Protein AF-A0A7C2QZ30-F1 (afdb_monomer)

Radius of gyration: 12.05 Å; Cα contacts (8 Å, |Δi|>4): 64; chains: 1; bounding box: 32×29×26 Å

Secondary structure (DSSP, 8-state):
---TTS-HHHHHHHHHHHHHHHHHHHHTT--HHHHHHHTT--S--SSHHHHHHHHHHHHHS-------

Mean predicted aligned error: 5.29 Å

Sequence (68 aa):
MIPRHVNPVQWQQAQGYARQACARIFRDGGSPAEACRAFGLEGAAADWAVAVDRIALMLCAPGLRQAA

pLDDT: mean 88.35, std 15.55, range [34.41, 98.31]

Structure (mmCIF, N/CA/C/O backbone):
data_AF-A0A7C2QZ30-F1
#
_entry.id   AF-A0A7C2QZ30-F1
#
loop_
_atom_site.group_PDB
_atom_site.id
_atom_site.type_symbol
_atom_site.label_atom_id
_atom_site.label_alt_id
_atom_site.label_comp_id
_atom_site.label_asym_id
_atom_site.label_entity_id
_atom_site.label_seq_id
_atom_site.pdbx_PDB_ins_code
_atom_site.Cartn_x
_atom_site.Cartn_y
_atom_site.Cartn_z
_atom_site.occupancy
_atom_site.B_iso_or_equiv
_atom_site.auth_seq_id
_atom_site.auth_comp_id
_atom_site.auth_asym_id
_atom_site.auth_atom_id
_atom_site.pdbx_PDB_model_num
ATOM 1 N N . MET A 1 1 ? 10.216 9.118 -4.242 1.00 68.75 1 MET A N 1
ATOM 2 C CA . MET A 1 1 ? 11.532 8.593 -4.686 1.00 68.75 1 MET A CA 1
ATOM 3 C C . MET A 1 1 ? 11.282 7.386 -5.588 1.00 68.75 1 MET A C 1
ATOM 5 O O . MET A 1 1 ? 10.305 6.696 -5.337 1.00 68.75 1 MET A O 1
ATOM 9 N N . ILE A 1 2 ? 12.079 7.151 -6.637 1.00 76.75 2 ILE A N 1
ATOM 10 C CA . ILE A 1 2 ? 11.962 5.945 -7.486 1.00 76.75 2 ILE A CA 1
ATOM 11 C C . ILE A 1 2 ? 12.988 4.907 -6.992 1.00 76.75 2 ILE A C 1
ATOM 13 O O . ILE A 1 2 ? 14.159 5.271 -6.855 1.00 76.75 2 ILE A O 1
ATOM 17 N N . PRO A 1 3 ? 12.602 3.650 -6.702 1.00 81.69 3 PRO A N 1
ATOM 18 C CA . PRO A 1 3 ? 13.544 2.608 -6.299 1.00 81.69 3 PRO A CA 1
ATOM 19 C C . PRO A 1 3 ? 14.570 2.312 -7.402 1.00 81.69 3 PRO A C 1
ATOM 21 O O . PRO A 1 3 ? 14.218 2.197 -8.572 1.00 81.69 3 PRO A O 1
ATOM 24 N N . ARG A 1 4 ? 15.847 2.138 -7.032 1.00 81.94 4 ARG A N 1
ATOM 25 C CA . ARG A 1 4 ? 16.964 1.994 -7.996 1.00 81.94 4 ARG A CA 1
ATOM 26 C C . ARG A 1 4 ? 16.887 0.740 -8.880 1.00 81.94 4 ARG A C 1
ATOM 28 O O . ARG A 1 4 ? 17.539 0.703 -9.913 1.00 81.94 4 ARG A O 1
ATOM 35 N N . HIS A 1 5 ? 16.138 -0.279 -8.460 1.00 83.00 5 HIS A N 1
ATOM 36 C CA . HIS A 1 5 ? 16.015 -1.580 -9.131 1.00 83.00 5 HIS A CA 1
ATOM 37 C C . HIS A 1 5 ? 14.647 -1.787 -9.804 1.00 83.00 5 HIS A C 1
ATOM 39 O O . HIS A 1 5 ? 14.339 -2.893 -10.237 1.00 83.00 5 HIS A O 1
ATOM 45 N N . VAL A 1 6 ? 13.816 -0.743 -9.874 1.00 86.19 6 VAL A N 1
ATOM 46 C CA . VAL A 1 6 ? 12.482 -0.796 -10.481 1.00 86.19 6 VAL A CA 1
ATOM 47 C C . VAL A 1 6 ? 12.475 0.063 -11.739 1.00 86.19 6 VAL A C 1
ATOM 49 O O . VAL A 1 6 ? 13.019 1.168 -11.750 1.00 86.19 6 VAL A O 1
ATOM 52 N N . ASN A 1 7 ? 11.838 -0.429 -12.804 1.00 88.56 7 ASN A N 1
ATOM 53 C CA . ASN A 1 7 ? 11.646 0.359 -14.015 1.00 88.56 7 ASN A CA 1
ATOM 54 C C . ASN A 1 7 ? 10.854 1.646 -13.676 1.00 88.56 7 ASN A C 1
ATOM 56 O O . ASN A 1 7 ? 9.756 1.546 -13.122 1.00 88.56 7 ASN A O 1
ATOM 60 N N . PRO A 1 8 ? 11.345 2.852 -14.020 1.00 90.94 8 PRO A N 1
ATOM 61 C CA . PRO A 1 8 ? 10.673 4.104 -13.672 1.00 90.94 8 PRO A CA 1
ATOM 62 C C . PRO A 1 8 ? 9.224 4.204 -14.163 1.00 90.94 8 PRO A C 1
ATOM 64 O O . PRO A 1 8 ? 8.380 4.747 -13.454 1.00 90.94 8 PRO A O 1
ATOM 67 N N . VAL A 1 9 ? 8.914 3.662 -15.345 1.00 93.00 9 VAL A N 1
ATOM 68 C CA . VAL A 1 9 ? 7.549 3.660 -15.897 1.00 93.00 9 VAL A CA 1
ATOM 69 C C . VAL A 1 9 ? 6.644 2.744 -15.076 1.00 93.00 9 VAL A C 1
ATOM 71 O O . VAL A 1 9 ? 5.552 3.153 -14.683 1.00 93.00 9 VAL A O 1
ATOM 74 N N . GLN A 1 10 ? 7.126 1.541 -14.752 1.00 92.94 10 GLN A N 1
ATOM 75 C CA . GLN A 1 10 ? 6.413 0.594 -13.893 1.00 92.94 10 GLN A CA 1
ATOM 76 C C . GLN A 1 10 ? 6.138 1.205 -12.514 1.00 92.94 10 GLN A C 1
ATOM 78 O O . GLN A 1 10 ? 5.022 1.118 -12.011 1.00 92.94 10 GLN A O 1
ATOM 83 N N . TRP A 1 11 ? 7.124 1.898 -11.936 1.00 94.00 11 TRP A N 1
ATOM 84 C CA . TRP A 1 11 ? 6.969 2.584 -10.656 1.00 94.00 11 TRP A CA 1
ATOM 85 C C . TRP A 1 11 ? 5.886 3.667 -10.690 1.00 94.00 11 TRP A C 1
ATOM 87 O O . TRP A 1 11 ? 5.059 3.733 -9.784 1.00 94.00 11 TRP A O 1
ATOM 97 N N . GLN A 1 12 ? 5.863 4.513 -11.727 1.00 94.94 12 GLN A N 1
ATOM 98 C CA . GLN A 1 12 ? 4.847 5.565 -11.861 1.00 94.94 12 GLN A CA 1
ATOM 99 C C . GLN A 1 12 ? 3.436 4.977 -11.998 1.00 94.94 12 GLN A C 1
ATOM 101 O O . GLN A 1 12 ? 2.501 5.458 -11.357 1.00 94.94 12 GLN A O 1
ATOM 106 N N . GLN A 1 13 ? 3.285 3.900 -12.775 1.00 95.50 13 GLN A N 1
ATOM 107 C CA . GLN A 1 13 ? 2.012 3.187 -12.903 1.00 95.50 13 GLN A CA 1
ATOM 108 C C . GLN A 1 13 ? 1.575 2.569 -11.567 1.00 95.50 13 GLN A C 1
ATOM 110 O O . GLN A 1 13 ? 0.435 2.763 -11.140 1.00 95.50 13 GLN A O 1
ATOM 115 N N . ALA A 1 14 ? 2.492 1.895 -10.868 1.00 96.19 14 ALA A N 1
ATOM 116 C CA . ALA A 1 14 ? 2.230 1.284 -9.569 1.00 96.19 14 ALA A CA 1
ATOM 117 C C . ALA A 1 14 ? 1.856 2.324 -8.500 1.00 96.19 14 ALA A C 1
ATOM 119 O O . ALA A 1 14 ? 0.914 2.108 -7.743 1.00 96.19 14 ALA A O 1
ATOM 120 N N . GLN A 1 15 ? 2.526 3.480 -8.476 1.00 97.12 15 GLN A N 1
ATOM 121 C CA . GLN A 1 15 ? 2.176 4.614 -7.612 1.00 97.12 15 GLN A CA 1
ATOM 122 C C . GLN A 1 15 ? 0.769 5.143 -7.896 1.00 97.12 15 GLN A C 1
ATOM 124 O O . GLN A 1 15 ? 0.009 5.393 -6.961 1.00 97.12 15 GLN A O 1
ATOM 129 N N . GLY A 1 16 ? 0.409 5.311 -9.171 1.00 97.25 16 GLY A N 1
ATOM 130 C CA . GLY A 1 16 ? -0.925 5.764 -9.564 1.00 97.25 16 GLY A CA 1
ATOM 131 C C . 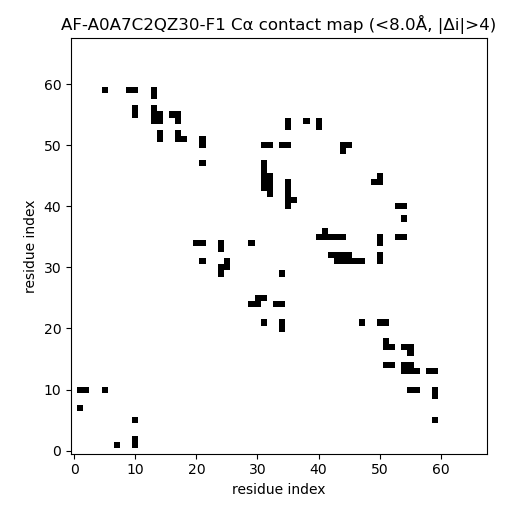GLY A 1 16 ? -2.015 4.813 -9.072 1.00 97.25 16 GLY A C 1
ATOM 132 O O . GLY A 1 16 ? -2.965 5.242 -8.414 1.00 97.25 16 GLY A O 1
ATOM 133 N N . TYR A 1 17 ? -1.831 3.515 -9.313 1.00 97.50 17 TYR A N 1
ATOM 134 C CA . TYR A 1 17 ? -2.756 2.484 -8.848 1.00 97.50 17 TYR A CA 1
ATOM 135 C C . TYR A 1 17 ? -2.832 2.422 -7.314 1.00 97.50 17 TYR A C 1
ATOM 137 O O . TYR A 1 17 ? -3.925 2.451 -6.746 1.00 97.50 17 TYR A O 1
ATOM 145 N N . ALA A 1 18 ? -1.687 2.409 -6.625 1.00 97.50 18 ALA A N 1
ATOM 146 C CA . ALA A 1 18 ? -1.629 2.365 -5.166 1.00 97.50 18 ALA A CA 1
ATOM 147 C C . ALA A 1 18 ? -2.349 3.567 -4.528 1.00 97.50 18 ALA A C 1
ATOM 149 O O . ALA A 1 18 ? -3.103 3.396 -3.572 1.00 97.50 18 ALA A O 1
ATOM 150 N N . ARG A 1 19 ? -2.202 4.775 -5.093 1.00 98.06 19 ARG A N 1
ATOM 151 C CA . ARG A 1 19 ? -2.937 5.971 -4.638 1.00 98.06 19 ARG A CA 1
ATOM 152 C C . ARG A 1 19 ? -4.441 5.819 -4.801 1.00 98.06 19 ARG A C 1
ATOM 154 O O . ARG A 1 19 ? -5.176 6.141 -3.873 1.00 98.06 19 ARG A O 1
ATOM 161 N N . GLN A 1 20 ? -4.904 5.330 -5.951 1.00 98.31 20 GLN A N 1
ATOM 162 C CA . GLN A 1 20 ? -6.334 5.117 -6.193 1.00 98.31 20 GLN A CA 1
ATOM 163 C C . GLN A 1 20 ? -6.923 4.083 -5.226 1.00 98.31 20 GLN A C 1
ATOM 165 O O . GLN A 1 20 ? -7.997 4.309 -4.664 1.00 98.31 20 GLN A O 1
ATOM 170 N N . ALA A 1 21 ? -6.204 2.986 -4.980 1.00 97.44 21 ALA A N 1
ATOM 171 C CA . ALA A 1 21 ? -6.616 1.957 -4.032 1.00 97.44 21 ALA A CA 1
ATOM 172 C C . ALA A 1 21 ? -6.685 2.498 -2.593 1.00 97.44 21 ALA A C 1
ATOM 174 O O . ALA A 1 21 ? -7.727 2.374 -1.946 1.00 97.44 21 ALA A O 1
ATOM 175 N N . CYS A 1 22 ? -5.628 3.166 -2.119 1.00 97.69 22 CYS A N 1
ATOM 176 C CA . CYS A 1 22 ? 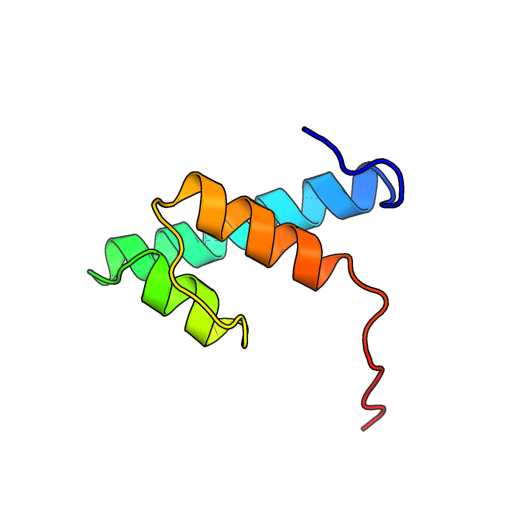-5.606 3.795 -0.796 1.00 97.69 22 CYS A CA 1
ATOM 177 C C . CYS A 1 22 ? -6.701 4.860 -0.646 1.00 97.69 22 CYS A C 1
ATOM 179 O O . CYS A 1 22 ? -7.357 4.914 0.388 1.00 97.69 22 CYS A O 1
ATOM 181 N N . ALA A 1 23 ? -6.959 5.669 -1.679 1.00 98.19 23 ALA A N 1
ATOM 182 C CA . ALA A 1 23 ? -8.010 6.686 -1.652 1.00 98.19 23 ALA A CA 1
ATOM 183 C C . ALA A 1 23 ? -9.421 6.087 -1.552 1.00 98.19 23 ALA A C 1
ATOM 185 O O . ALA A 1 23 ? -10.312 6.708 -0.974 1.00 98.19 23 ALA A O 1
ATOM 186 N N . ARG A 1 24 ? -9.655 4.893 -2.115 1.00 98.00 24 ARG A N 1
ATOM 187 C CA . ARG A 1 24 ? -10.917 4.172 -1.907 1.00 98.00 24 ARG A CA 1
ATOM 188 C C . ARG A 1 24 ? -11.057 3.749 -0.445 1.00 98.00 24 ARG A C 1
ATOM 190 O O . ARG A 1 24 ? -12.017 4.152 0.190 1.00 98.00 24 ARG A O 1
ATOM 197 N N . ILE A 1 25 ? -10.050 3.070 0.099 1.00 97.38 25 ILE A N 1
ATOM 198 C CA . ILE A 1 25 ? -10.065 2.588 1.490 1.00 97.38 25 ILE A CA 1
ATOM 199 C C . ILE A 1 25 ? -10.209 3.745 2.487 1.00 97.38 25 ILE A C 1
ATOM 201 O O . ILE A 1 25 ? -10.991 3.649 3.423 1.00 97.38 25 ILE A O 1
ATOM 205 N N . PHE A 1 26 ? -9.513 4.862 2.264 1.00 97.25 26 PHE A N 1
ATOM 206 C CA . PHE A 1 26 ? -9.652 6.065 3.087 1.00 97.25 26 PHE A CA 1
ATOM 207 C C . PHE A 1 26 ? -11.085 6.618 3.077 1.00 97.25 26 PHE A C 1
ATOM 209 O O . PHE A 1 26 ? -11.618 6.961 4.130 1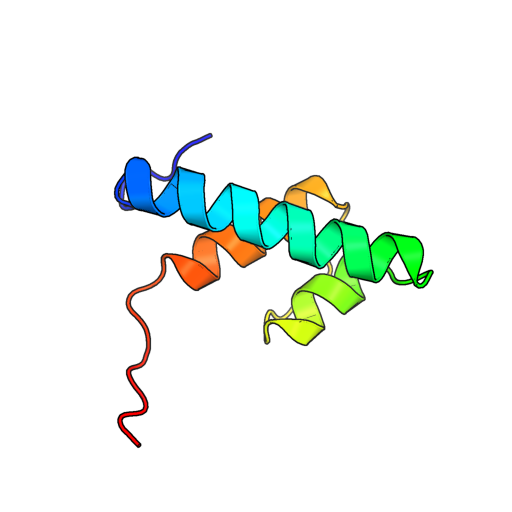.00 97.25 26 PHE A O 1
ATOM 216 N N . ARG A 1 27 ? -11.728 6.690 1.902 1.00 98.19 27 ARG A N 1
ATOM 217 C CA . ARG A 1 27 ? -13.122 7.158 1.785 1.00 98.19 27 ARG A CA 1
ATOM 218 C C . ARG A 1 27 ? -14.113 6.222 2.468 1.00 98.19 27 ARG A C 1
ATOM 220 O O . ARG A 1 27 ? -15.102 6.704 3.007 1.00 98.19 27 ARG A O 1
ATOM 227 N N . ASP A 1 28 ? -13.810 4.930 2.490 1.00 97.94 28 ASP A N 1
ATOM 228 C CA . ASP A 1 28 ? -14.603 3.916 3.187 1.00 97.94 28 ASP A CA 1
ATOM 229 C C . ASP A 1 28 ? -14.350 3.918 4.715 1.00 97.94 28 ASP A C 1
ATOM 231 O O . ASP A 1 28 ? -14.901 3.090 5.436 1.00 97.94 28 ASP A O 1
ATOM 235 N N . GLY A 1 29 ? -13.533 4.850 5.230 1.00 97.38 29 GLY A N 1
ATOM 236 C C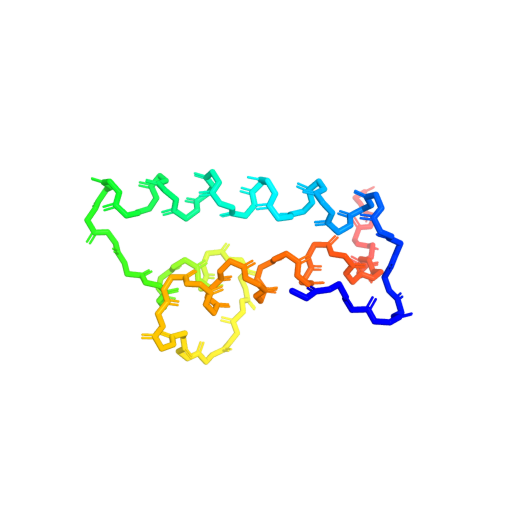A . GLY A 1 29 ? -13.222 4.994 6.656 1.00 97.38 29 GLY A CA 1
ATOM 237 C C . GLY A 1 29 ? -12.100 4.081 7.157 1.00 97.38 29 GLY A C 1
ATOM 238 O O . GLY A 1 29 ? -11.895 3.975 8.365 1.00 97.38 29 GLY A O 1
ATOM 239 N N . GLY A 1 30 ? -11.375 3.422 6.251 1.00 96.38 30 GLY A N 1
ATOM 240 C CA . GLY A 1 30 ? -10.261 2.544 6.589 1.00 96.38 30 GLY A CA 1
ATOM 241 C C . GLY A 1 30 ? -8.962 3.285 6.918 1.00 96.38 30 GLY A C 1
ATOM 242 O O . GLY A 1 30 ? -8.836 4.505 6.801 1.00 96.38 30 GLY A O 1
ATOM 243 N N . SER A 1 31 ? -7.955 2.509 7.299 1.00 96.88 31 SER A N 1
ATOM 244 C CA . SER A 1 31 ? -6.642 2.966 7.757 1.00 96.88 31 SER A CA 1
ATOM 245 C C . SER A 1 31 ? -5.502 2.539 6.817 1.00 96.88 31 SER A C 1
ATOM 247 O O . SER A 1 31 ? -5.637 1.567 6.065 1.00 96.88 31 SER A O 1
ATOM 249 N N . PRO A 1 32 ? -4.323 3.190 6.889 1.00 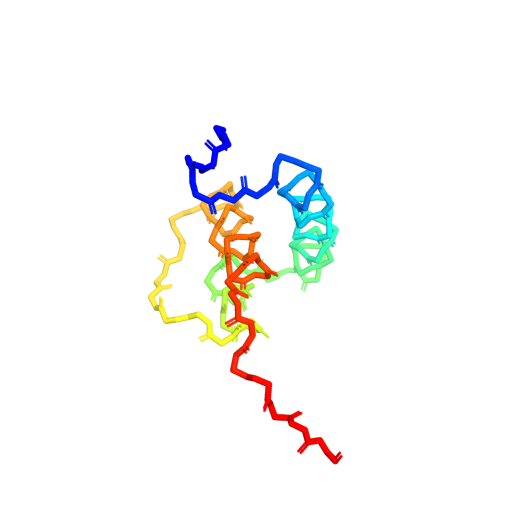97.56 32 PRO A N 1
ATOM 250 C CA . PRO A 1 32 ? -3.144 2.770 6.127 1.00 97.56 32 PRO A CA 1
ATOM 251 C C . PRO A 1 32 ? -2.744 1.308 6.382 1.00 97.56 32 PRO A C 1
ATOM 253 O O . PRO A 1 32 ? -2.315 0.601 5.470 1.00 97.56 32 PRO A O 1
ATOM 256 N N . ALA A 1 33 ? -2.907 0.830 7.620 1.00 96.06 33 ALA A N 1
ATOM 257 C CA . ALA A 1 33 ? -2.610 -0.551 7.990 1.00 96.06 33 ALA A CA 1
ATOM 258 C C . ALA A 1 33 ? -3.594 -1.555 7.364 1.00 96.06 33 ALA A C 1
ATOM 260 O O . ALA A 1 33 ? -3.203 -2.669 7.023 1.00 96.06 33 ALA A O 1
ATOM 261 N N . GLU A 1 34 ? -4.867 -1.190 7.209 1.00 95.25 34 GLU A N 1
ATOM 262 C CA . GLU A 1 34 ? -5.851 -2.006 6.480 1.00 95.25 34 GLU A CA 1
ATOM 263 C C . GLU A 1 34 ? -5.563 -2.023 4.984 1.00 95.25 34 GLU A C 1
ATOM 265 O O . GLU A 1 34 ? -5.640 -3.085 4.370 1.00 95.25 34 GLU A O 1
ATOM 270 N N . ALA A 1 35 ? -5.137 -0.891 4.416 1.00 96.69 35 ALA A N 1
ATOM 271 C CA . ALA A 1 35 ? -4.698 -0.838 3.028 1.00 96.69 35 ALA A CA 1
ATOM 272 C C . ALA A 1 35 ? -3.528 -1.794 2.769 1.00 96.69 35 ALA A C 1
ATOM 274 O O . ALA A 1 35 ? -3.627 -2.634 1.883 1.00 96.69 35 ALA A O 1
ATOM 275 N N . CYS A 1 36 ? -2.464 -1.755 3.577 1.00 96.31 36 CYS A N 1
ATOM 276 C CA . CYS A 1 36 ? -1.362 -2.717 3.461 1.00 96.31 36 CYS A CA 1
ATOM 277 C C . CYS A 1 36 ? -1.838 -4.176 3.566 1.00 96.31 36 CYS A C 1
ATOM 279 O O . CYS A 1 36 ? -1.458 -5.004 2.736 1.00 96.31 36 CYS A O 1
ATOM 281 N N . ARG A 1 37 ? -2.718 -4.486 4.530 1.00 94.88 37 ARG A N 1
ATOM 282 C CA . ARG A 1 37 ? -3.276 -5.837 4.706 1.00 94.88 37 ARG A CA 1
ATOM 283 C C . ARG A 1 37 ? -4.061 -6.322 3.486 1.00 94.88 37 ARG A C 1
ATOM 285 O O . ARG A 1 37 ? -3.920 -7.481 3.113 1.00 94.88 37 ARG A 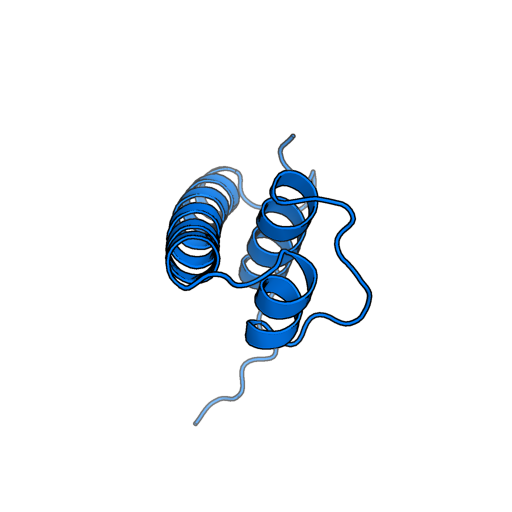O 1
ATOM 292 N N . ALA A 1 38 ? -4.820 -5.448 2.823 1.00 94.12 38 ALA A N 1
ATOM 293 C CA . ALA A 1 38 ? -5.553 -5.787 1.599 1.00 94.12 38 ALA A CA 1
ATOM 294 C C . ALA A 1 38 ? -4.635 -6.201 0.431 1.00 94.12 38 ALA A C 1
ATOM 296 O O . ALA A 1 38 ? -5.076 -6.881 -0.492 1.00 94.12 38 ALA A O 1
ATOM 297 N N . PHE A 1 39 ? -3.357 -5.817 0.487 1.00 93.25 39 PHE A N 1
ATOM 298 C CA . PHE A 1 39 ? -2.317 -6.181 -0.477 1.00 93.25 39 PHE A CA 1
ATOM 299 C C . PHE A 1 39 ? -1.363 -7.271 0.041 1.00 93.25 39 PHE A C 1
ATOM 301 O O . PHE A 1 39 ? -0.314 -7.497 -0.558 1.00 93.25 39 PHE A O 1
ATOM 308 N N . GLY A 1 40 ? -1.699 -7.940 1.150 1.00 93.19 40 GLY A N 1
ATOM 309 C CA . GLY A 1 40 ? -0.873 -9.002 1.734 1.00 93.19 40 GLY A CA 1
ATOM 310 C C . GLY A 1 40 ? 0.439 -8.510 2.354 1.00 93.19 40 GLY A C 1
ATOM 311 O O . GLY A 1 40 ? 1.355 -9.301 2.554 1.00 93.19 40 GLY A O 1
ATOM 312 N N . LEU A 1 41 ? 0.560 -7.211 2.643 1.00 93.19 41 LEU A N 1
ATOM 313 C CA . LEU A 1 41 ? 1.747 -6.641 3.273 1.00 93.19 41 LEU A CA 1
ATOM 314 C C . LEU A 1 41 ? 1.642 -6.727 4.795 1.00 93.19 41 LEU A C 1
ATOM 316 O O . LEU A 1 41 ? 0.700 -6.208 5.397 1.00 93.19 41 LEU A O 1
ATOM 320 N N . GLU A 1 42 ? 2.652 -7.330 5.419 1.00 88.25 42 GLU A N 1
ATOM 321 C CA . GLU A 1 42 ? 2.763 -7.392 6.875 1.00 88.25 42 GLU A CA 1
ATOM 322 C C . GLU A 1 42 ? 3.316 -6.090 7.475 1.00 88.25 42 GLU A C 1
ATOM 324 O O . GLU A 1 42 ? 4.119 -5.378 6.867 1.00 88.25 42 GLU A O 1
ATOM 329 N N . GLY A 1 43 ? 2.915 -5.786 8.709 1.00 80.81 43 GLY A N 1
ATOM 330 C CA . GLY A 1 43 ? 3.382 -4.622 9.463 1.00 80.81 43 GLY A CA 1
ATOM 331 C C . GLY A 1 43 ? 2.606 -3.334 9.176 1.00 80.81 43 GLY A C 1
ATOM 332 O O . GLY A 1 43 ? 2.181 -3.061 8.052 1.00 80.81 43 GLY A O 1
ATOM 333 N N . ALA A 1 44 ? 2.442 -2.511 10.212 1.00 79.31 44 ALA A N 1
ATOM 334 C CA . ALA A 1 44 ? 1.695 -1.262 10.125 1.00 79.31 44 ALA A CA 1
ATOM 335 C C . ALA A 1 44 ? 2.388 -0.249 9.197 1.00 79.31 44 ALA A C 1
ATOM 337 O O . ALA A 1 44 ? 3.604 -0.063 9.247 1.00 79.31 44 ALA A O 1
ATOM 338 N N . ALA A 1 45 ? 1.608 0.428 8.353 1.00 90.19 45 ALA A N 1
ATOM 339 C CA . ALA A 1 45 ? 2.050 1.666 7.723 1.00 90.19 45 ALA A CA 1
ATOM 340 C C . ALA A 1 45 ? 1.788 2.824 8.691 1.00 90.19 45 ALA A C 1
ATOM 342 O O . ALA A 1 45 ? 0.681 2.941 9.214 1.00 90.19 45 ALA A O 1
ATOM 343 N N . ALA A 1 46 ? 2.805 3.657 8.923 1.00 91.44 46 ALA A N 1
ATOM 344 C CA . ALA A 1 46 ? 2.697 4.814 9.813 1.00 91.44 46 ALA A CA 1
ATOM 345 C C . ALA A 1 46 ? 1.709 5.863 9.278 1.00 91.44 46 ALA A C 1
ATOM 347 O O . ALA A 1 46 ? 0.998 6.500 10.049 1.00 91.44 46 ALA A O 1
ATOM 348 N N . ASP A 1 47 ? 1.641 6.008 7.953 1.00 96.12 47 ASP A N 1
ATOM 349 C CA . ASP A 1 47 ? 0.753 6.933 7.263 1.00 96.12 47 ASP A CA 1
ATOM 350 C C . ASP A 1 47 ? 0.395 6.424 5.852 1.00 96.12 47 ASP A C 1
ATOM 352 O O . ASP A 1 47 ? 0.851 5.369 5.391 1.00 96.12 47 ASP A O 1
ATOM 356 N N . TRP A 1 48 ? -0.446 7.188 5.154 1.00 97.25 48 TRP A N 1
ATOM 357 C CA . TRP A 1 48 ? -0.889 6.878 3.795 1.00 97.25 48 TRP A CA 1
ATOM 358 C C . TRP A 1 48 ? 0.228 6.932 2.751 1.00 97.25 48 TRP A C 1
ATOM 360 O O . TRP A 1 48 ? 0.176 6.170 1.786 1.00 97.25 48 TRP A O 1
ATOM 370 N N . ALA A 1 49 ? 1.228 7.800 2.917 1.00 96.38 49 ALA A N 1
ATOM 371 C CA . ALA A 1 49 ? 2.338 7.896 1.975 1.00 96.38 49 ALA A CA 1
ATOM 372 C C . ALA A 1 49 ? 3.192 6.622 2.032 1.00 96.38 49 ALA A C 1
ATOM 374 O O . ALA A 1 49 ? 3.489 6.030 0.994 1.00 96.38 49 ALA A O 1
ATOM 375 N N . VAL A 1 50 ? 3.478 6.138 3.244 1.00 96.12 50 VAL A N 1
ATOM 376 C CA . VAL A 1 50 ? 4.161 4.863 3.484 1.00 96.12 50 VAL A CA 1
ATOM 377 C C . VAL A 1 50 ? 3.354 3.696 2.917 1.00 96.12 50 VAL A C 1
ATOM 379 O O . VAL A 1 50 ? 3.926 2.831 2.256 1.00 96.12 50 VAL A O 1
ATOM 382 N N . ALA A 1 51 ? 2.035 3.658 3.128 1.00 97.12 51 ALA A N 1
ATOM 383 C CA . ALA A 1 51 ? 1.192 2.600 2.564 1.00 97.12 51 ALA A CA 1
ATOM 384 C C . ALA A 1 51 ? 1.251 2.576 1.027 1.00 97.12 51 ALA A C 1
ATOM 386 O O . ALA A 1 51 ? 1.474 1.518 0.439 1.00 97.12 51 ALA A O 1
ATOM 387 N N . VAL A 1 52 ? 1.119 3.738 0.377 1.00 97.44 52 VAL A N 1
ATOM 388 C CA . VAL A 1 52 ? 1.204 3.868 -1.087 1.00 97.44 52 VAL A CA 1
ATOM 389 C C . VAL A 1 52 ? 2.549 3.375 -1.611 1.00 97.44 52 VAL A C 1
ATOM 391 O O . VAL A 1 52 ? 2.565 2.563 -2.534 1.00 97.44 52 VAL A O 1
ATOM 394 N N . ASP A 1 53 ? 3.664 3.817 -1.027 1.00 95.38 53 ASP A N 1
ATOM 395 C CA . ASP A 1 53 ? 4.996 3.422 -1.494 1.00 95.38 53 ASP A CA 1
ATOM 396 C C . ASP A 1 53 ? 5.244 1.916 -1.303 1.00 95.38 53 ASP A C 1
ATOM 398 O O . ASP A 1 53 ? 5.804 1.268 -2.189 1.00 95.38 53 ASP A O 1
ATOM 402 N N . ARG A 1 54 ? 4.782 1.323 -0.191 1.00 95.06 54 ARG A N 1
ATOM 403 C CA . ARG A 1 54 ? 4.916 -0.124 0.055 1.00 95.06 54 ARG A CA 1
ATOM 404 C C . ARG A 1 54 ? 4.076 -0.954 -0.915 1.00 95.06 54 ARG A C 1
ATOM 406 O O . ARG A 1 54 ? 4.579 -1.937 -1.457 1.00 95.06 54 ARG A O 1
ATOM 413 N N . ILE A 1 55 ? 2.831 -0.551 -1.168 1.00 95.62 55 ILE A N 1
ATOM 414 C CA . ILE A 1 55 ? 1.955 -1.212 -2.147 1.00 95.62 55 ILE A CA 1
ATOM 415 C C . ILE A 1 55 ? 2.546 -1.074 -3.552 1.00 95.62 55 ILE A C 1
ATOM 417 O O . ILE A 1 55 ? 2.649 -2.064 -4.272 1.00 95.62 55 ILE A O 1
ATOM 421 N N . ALA A 1 56 ? 2.997 0.123 -3.933 1.00 95.56 56 ALA A N 1
ATOM 422 C CA . ALA A 1 56 ? 3.625 0.351 -5.230 1.00 95.56 56 ALA A CA 1
ATOM 423 C C . ALA A 1 56 ? 4.878 -0.517 -5.416 1.00 95.56 56 ALA A C 1
ATOM 425 O O . ALA A 1 56 ? 5.078 -1.087 -6.489 1.00 95.56 56 ALA A O 1
ATOM 426 N N . LEU A 1 57 ? 5.696 -0.672 -4.370 1.00 93.38 57 LEU A N 1
ATOM 427 C CA . LEU A 1 57 ? 6.880 -1.526 -4.411 1.00 93.38 57 LEU A CA 1
ATOM 428 C C . LEU A 1 57 ? 6.512 -3.002 -4.576 1.00 93.38 57 LEU A C 1
ATOM 430 O O . LEU A 1 57 ? 7.126 -3.684 -5.391 1.00 93.38 57 LEU A O 1
ATOM 434 N N . MET A 1 58 ? 5.489 -3.477 -3.863 1.00 92.62 58 MET A N 1
ATOM 435 C CA . MET A 1 58 ? 4.979 -4.845 -3.998 1.00 92.62 58 MET A CA 1
ATOM 436 C C . MET A 1 58 ? 4.516 -5.135 -5.427 1.00 92.62 58 MET A C 1
ATOM 438 O O . MET A 1 58 ? 4.905 -6.146 -6.001 1.00 92.62 58 MET A O 1
ATOM 442 N N . LEU A 1 59 ? 3.769 -4.214 -6.040 1.00 92.31 59 LEU A N 1
ATOM 443 C CA . LEU A 1 59 ? 3.302 -4.347 -7.426 1.00 92.31 59 LEU A CA 1
ATOM 444 C C . LEU A 1 59 ? 4.447 -4.345 -8.450 1.00 92.31 59 LEU A C 1
ATOM 446 O O . LEU A 1 59 ? 4.284 -4.826 -9.571 1.00 92.31 59 LEU A O 1
ATOM 450 N N . CYS A 1 60 ? 5.596 -3.781 -8.078 1.00 91.44 60 CYS A N 1
ATOM 451 C CA . CYS A 1 60 ? 6.799 -3.790 -8.901 1.00 91.44 60 CYS A CA 1
ATOM 452 C C . CYS A 1 60 ? 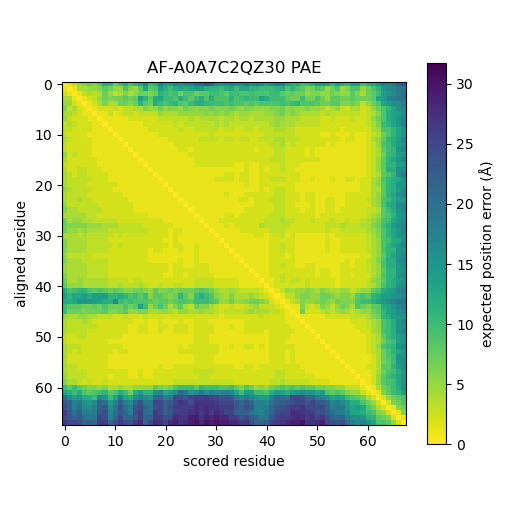7.686 -5.013 -8.657 1.00 91.44 60 CYS A C 1
ATOM 454 O O . CYS A 1 60 ? 8.563 -5.286 -9.481 1.00 91.44 60 CYS A O 1
ATOM 456 N N . ALA A 1 61 ? 7.491 -5.733 -7.548 1.00 82.88 61 ALA A N 1
ATOM 457 C CA . ALA A 1 61 ? 8.236 -6.94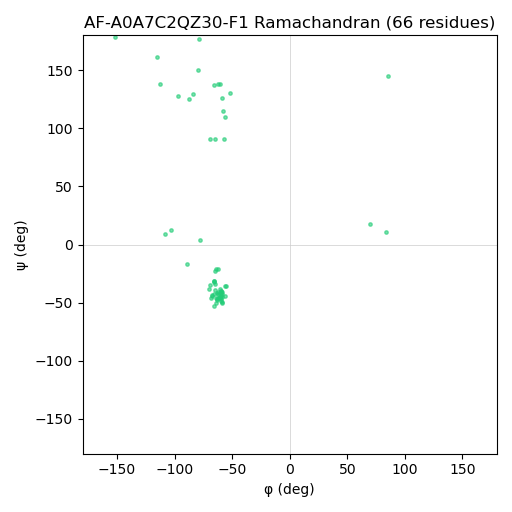8 -7.282 1.00 82.88 61 ALA A CA 1
ATOM 458 C C . ALA A 1 61 ? 7.951 -7.956 -8.407 1.00 82.88 61 ALA A C 1
ATOM 460 O O . ALA A 1 61 ? 6.803 -8.068 -8.851 1.00 82.88 61 ALA A O 1
ATOM 461 N N . PRO A 1 62 ? 8.971 -8.675 -8.909 1.00 66.50 62 PRO A N 1
ATOM 462 C CA . PRO A 1 62 ? 8.751 -9.736 -9.877 1.00 66.50 62 PRO A CA 1
ATOM 463 C C . PRO A 1 62 ? 7.774 -10.723 -9.247 1.00 66.50 62 PRO A C 1
ATOM 465 O O . PRO A 1 62 ? 8.098 -11.374 -8.255 1.00 66.50 62 PRO A O 1
ATOM 468 N N . GLY A 1 63 ? 6.549 -10.749 -9.776 1.00 59.59 63 GLY A N 1
ATOM 469 C CA . GLY A 1 63 ? 5.478 -11.539 -9.198 1.00 59.59 63 GLY A CA 1
ATOM 470 C C . GLY A 1 63 ? 5.956 -12.969 -9.009 1.00 59.59 63 GLY A C 1
ATOM 471 O O . GLY A 1 63 ? 6.491 -13.575 -9.944 1.00 59.59 63 GLY A O 1
ATOM 472 N N . LEU A 1 64 ? 5.744 -13.513 -7.809 1.00 48.81 64 LEU A N 1
ATOM 473 C CA . LEU A 1 64 ? 5.595 -14.948 -7.646 1.00 48.81 64 LEU A CA 1
ATOM 474 C C . LEU A 1 64 ? 4.419 -15.311 -8.557 1.00 48.81 64 LEU A C 1
ATOM 476 O O . LEU A 1 64 ? 3.256 -15.135 -8.204 1.00 48.81 64 LEU A O 1
ATOM 480 N N . ARG A 1 65 ? 4.731 -15.639 -9.809 1.00 43.16 65 ARG A N 1
ATOM 481 C CA . ARG A 1 65 ? 3.769 -15.967 -10.846 1.00 43.16 65 ARG A CA 1
ATOM 482 C C . ARG A 1 65 ? 3.087 -17.247 -10.384 1.00 43.16 65 ARG A C 1
ATOM 484 O O . ARG A 1 65 ? 3.571 -18.333 -10.676 1.00 43.16 65 ARG A O 1
ATOM 491 N N . GLN A 1 66 ? 1.987 -17.131 -9.646 1.00 42.25 66 GLN A N 1
ATOM 492 C CA . GLN A 1 66 ? 0.987 -18.183 -9.644 1.00 42.25 66 GLN A CA 1
ATOM 493 C C . GLN A 1 66 ? 0.368 -18.138 -11.036 1.00 42.25 66 GLN A C 1
ATOM 495 O O . GLN A 1 66 ? -0.509 -17.331 -11.333 1.00 42.25 66 GLN A O 1
ATOM 500 N N . ALA A 1 67 ? 0.962 -18.929 -11.930 1.00 34.41 67 ALA A N 1
ATOM 501 C CA . ALA A 1 67 ? 0.282 -19.393 -13.118 1.00 34.41 67 ALA A CA 1
ATOM 502 C C . ALA A 1 67 ? -0.960 -20.150 -12.632 1.00 34.41 67 ALA A C 1
ATOM 504 O O . ALA A 1 67 ? -0.827 -21.124 -11.889 1.00 34.41 67 ALA A O 1
ATOM 505 N N . ALA A 1 68 ? -2.131 -19.614 -12.966 1.00 35.12 68 ALA A N 1
ATOM 506 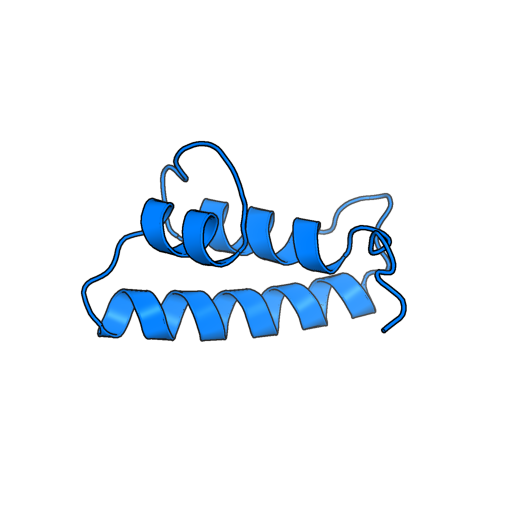C CA . ALA A 1 68 ? -3.373 -20.370 -12.975 1.00 35.12 68 ALA A CA 1
ATOM 507 C C . ALA A 1 68 ? -3.392 -21.290 -14.201 1.00 35.12 68 ALA A C 1
ATOM 509 O O . ALA A 1 68 ? -2.808 -20.884 -15.236 1.00 35.12 68 ALA A O 1
#

Solvent-accessible surface area (backbone atoms only — not comparable to full-atom values): 4022 Å² total; per-residue (Å²): 137,80,61,96,88,51,60,69,68,59,47,55,52,27,40,54,51,25,46,55,53,47,54,49,42,47,73,75,71,51,51,33,41,54,50,29,46,78,71,74,42,82,72,79,32,94,38,62,68,54,23,25,54,52,49,16,48,56,70,63,44,83,67,85,73,78,76,127

Foldseek 3Di:
DDDPPFDPVLLVVLLVVLVVQLVVCVVVVHALQVLCVVQVHDDHDPHSVSSSNVSSVSSRPPDPPPDD